Protein AF-A0A354MXK7-F1 (afdb_monomer)

Foldseek 3Di:
DVVVVVLLVLQLVLQLVLLCVVPVVPDDPLLSVLQLPQDDDDDDDDDPPRCPVVSVVSNVVCCVPPRNVNPDSDDDPPDDPVVSVVSNVSD

pLDDT: mean 93.14, std 7.17, range [59.09, 97.62]

Structure (mmCIF, N/CA/C/O backbone):
data_AF-A0A354MXK7-F1
#
_entry.id   AF-A0A354MXK7-F1
#
loop_
_atom_site.group_PDB
_atom_site.id
_atom_site.type_symbol
_atom_site.label_atom_id
_atom_site.label_alt_id
_atom_site.label_comp_id
_atom_site.label_asym_id
_atom_site.label_entity_id
_atom_site.label_seq_id
_atom_site.pdbx_PDB_ins_code
_atom_site.Cartn_x
_atom_site.Cartn_y
_atom_site.Cartn_z
_atom_site.occupancy
_atom_site.B_iso_or_equiv
_atom_site.auth_seq_id
_atom_site.auth_comp_id
_atom_site.auth_asym_id
_atom_site.auth_atom_id
_atom_site.pdbx_PDB_model_num
ATOM 1 N N . MET A 1 1 ? -16.723 11.980 21.362 1.00 59.09 1 MET A N 1
ATOM 2 C CA . MET A 1 1 ? -15.982 12.518 20.191 1.00 59.09 1 MET A CA 1
ATOM 3 C C . MET A 1 1 ? -14.468 12.298 20.263 1.00 59.09 1 MET A C 1
ATOM 5 O O . MET A 1 1 ? -13.870 12.177 19.202 1.00 59.09 1 MET A O 1
ATOM 9 N N . GLN A 1 2 ? -13.841 12.251 21.449 1.00 61.81 2 GLN A N 1
ATOM 10 C CA . GLN A 1 2 ? -12.394 11.998 21.582 1.00 61.81 2 GLN A CA 1
ATOM 11 C C . GLN A 1 2 ? -12.023 10.519 21.342 1.00 61.81 2 GLN A C 1
ATOM 13 O O . GLN A 1 2 ? -11.085 10.234 20.611 1.00 61.81 2 GLN A O 1
ATOM 18 N N . GLU A 1 3 ? -12.822 9.596 21.878 1.00 67.00 3 GLU A N 1
ATOM 19 C CA . GLU A 1 3 ? -12.613 8.139 21.813 1.00 67.00 3 GLU A CA 1
ATOM 20 C C . GLU A 1 3 ? -12.631 7.582 20.376 1.00 67.00 3 GLU A C 1
ATOM 22 O O . GLU A 1 3 ? -11.736 6.854 19.967 1.00 67.00 3 GLU A O 1
ATOM 27 N N . THR A 1 4 ? -13.569 8.035 19.540 1.00 68.88 4 THR A N 1
ATOM 28 C CA . THR A 1 4 ? -13.651 7.618 18.127 1.00 68.88 4 THR A CA 1
ATOM 29 C C . THR A 1 4 ? -12.467 8.112 17.284 1.00 68.88 4 THR A C 1
ATOM 31 O O . THR A 1 4 ? -12.076 7.461 16.317 1.00 68.88 4 THR A O 1
ATOM 34 N N . LYS A 1 5 ? -11.882 9.272 17.625 1.00 73.94 5 LYS A N 1
ATOM 35 C CA . LYS A 1 5 ? -10.690 9.792 16.930 1.00 73.94 5 LYS A CA 1
ATOM 36 C C . LYS A 1 5 ? -9.445 8.969 17.261 1.00 73.94 5 LYS A C 1
ATOM 38 O O . LYS A 1 5 ? -8.610 8.771 16.381 1.00 73.94 5 LYS A O 1
ATOM 43 N N . ASP A 1 6 ? -9.351 8.486 18.494 1.00 87.50 6 ASP A N 1
ATOM 44 C CA . ASP A 1 6 ? -8.273 7.608 18.946 1.00 87.50 6 ASP A CA 1
ATOM 45 C C . ASP A 1 6 ? -8.309 6.255 18.216 1.00 87.50 6 ASP A C 1
ATOM 47 O O . ASP A 1 6 ? -7.350 5.891 17.534 1.00 87.50 6 ASP A O 1
ATOM 51 N N . GLN A 1 7 ? -9.469 5.587 18.208 1.00 89.69 7 GLN A N 1
ATOM 52 C CA . GLN A 1 7 ? -9.659 4.308 17.508 1.00 89.69 7 GLN A CA 1
ATOM 53 C C . GLN A 1 7 ? -9.403 4.406 16.000 1.00 89.69 7 GLN A C 1
ATOM 55 O O . GLN A 1 7 ? -8.730 3.547 15.428 1.00 89.69 7 GLN A O 1
ATOM 60 N N . LYS A 1 8 ? -9.891 5.475 15.345 1.00 93.44 8 LYS A N 1
ATOM 61 C CA . LYS A 1 8 ? -9.623 5.710 13.916 1.00 93.44 8 LYS A CA 1
ATOM 62 C C . LYS A 1 8 ? -8.121 5.776 13.646 1.00 93.44 8 LYS A C 1
ATOM 64 O O . LYS A 1 8 ? -7.644 5.178 12.686 1.00 93.44 8 LYS A O 1
ATOM 69 N N . THR A 1 9 ? -7.394 6.528 14.466 1.00 95.25 9 THR A N 1
ATOM 70 C CA . THR A 1 9 ? -5.961 6.771 14.270 1.00 95.25 9 THR A CA 1
ATOM 71 C C . THR A 1 9 ? -5.186 5.467 14.401 1.00 95.25 9 THR A C 1
ATOM 73 O O . THR A 1 9 ? -4.496 5.075 13.462 1.00 95.25 9 THR A O 1
ATOM 76 N N . ARG A 1 10 ? -5.416 4.737 15.497 1.00 95.38 10 ARG A N 1
ATOM 77 C CA . ARG A 1 10 ? -4.799 3.433 15.765 1.00 95.38 10 ARG A CA 1
ATOM 78 C C . ARG A 1 10 ? -5.055 2.422 14.650 1.00 95.38 10 ARG A C 1
ATOM 80 O O . ARG A 1 10 ? -4.120 1.810 14.139 1.00 95.38 10 ARG A O 1
ATOM 87 N N . TYR A 1 11 ? -6.305 2.309 14.195 1.00 96.31 11 TYR A N 1
ATOM 88 C CA . TYR A 1 11 ? -6.656 1.413 13.092 1.00 96.31 11 TYR A CA 1
ATOM 89 C C . TYR A 1 11 ? -5.909 1.767 11.801 1.00 96.31 11 TYR A C 1
ATOM 91 O O . TYR A 1 11 ? -5.347 0.890 11.142 1.00 96.31 11 TYR A O 1
ATOM 99 N N . LEU A 1 12 ? -5.894 3.049 11.419 1.00 96.81 12 LEU 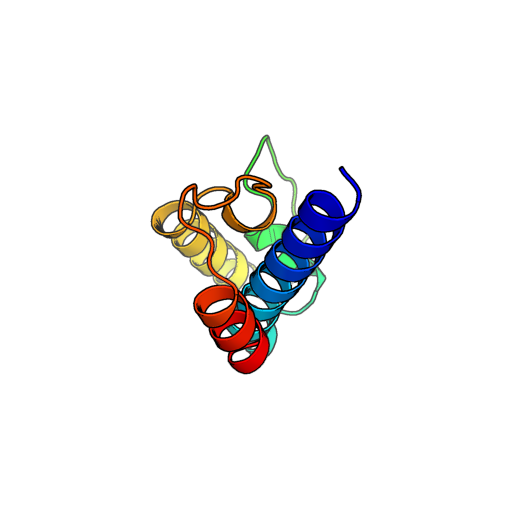A N 1
ATOM 100 C CA . LEU A 1 12 ? -5.252 3.480 10.178 1.00 96.81 12 LEU A CA 1
ATOM 101 C C . LEU A 1 12 ? -3.731 3.316 10.228 1.00 96.81 12 LEU A C 1
ATOM 103 O O . LEU A 1 12 ? -3.138 2.938 9.217 1.00 96.81 12 LEU A O 1
ATOM 107 N N . GLU A 1 13 ? -3.109 3.561 11.379 1.00 96.94 13 GLU A N 1
ATOM 108 C CA . GLU A 1 13 ? -1.678 3.341 11.591 1.00 96.94 13 GLU A CA 1
ATOM 109 C C . GLU A 1 13 ? -1.321 1.857 11.500 1.00 96.94 13 GLU A C 1
ATOM 111 O O . GLU A 1 13 ? -0.460 1.488 10.697 1.00 96.94 13 GLU A O 1
ATOM 116 N N . ALA A 1 14 ? -2.034 0.995 12.229 1.00 97.00 14 ALA A N 1
ATOM 117 C CA . ALA A 1 14 ? -1.810 -0.448 12.198 1.00 97.00 14 ALA A CA 1
ATOM 118 C C . ALA A 1 14 ? -2.044 -1.029 10.793 1.00 97.00 14 ALA A C 1
ATOM 120 O O . ALA A 1 14 ? -1.219 -1.787 10.279 1.00 97.00 14 ALA A O 1
ATOM 121 N N . LYS A 1 15 ? -3.111 -0.598 10.102 1.00 96.94 15 LYS A N 1
ATOM 122 C CA . LYS A 1 15 ? -3.391 -1.003 8.716 1.00 96.94 15 LYS A CA 1
ATOM 123 C C . LYS A 1 15 ? -2.253 -0.624 7.768 1.00 96.94 15 LYS A C 1
ATOM 125 O O . LYS A 1 15 ? -1.821 -1.454 6.969 1.00 96.94 15 LYS A O 1
ATOM 130 N N . ARG A 1 16 ? -1.779 0.627 7.815 1.00 96.44 16 ARG A N 1
ATOM 131 C CA . ARG A 1 16 ? -0.691 1.097 6.937 1.00 96.44 16 ARG A CA 1
ATOM 132 C C . ARG A 1 16 ? 0.602 0.347 7.218 1.00 96.44 16 ARG A C 1
ATOM 134 O O . ARG A 1 16 ? 1.249 -0.105 6.278 1.00 96.44 16 ARG A O 1
ATOM 141 N N . ARG A 1 17 ? 0.916 0.134 8.494 1.00 95.81 17 ARG A N 1
ATOM 142 C CA . ARG A 1 17 ? 2.091 -0.623 8.918 1.00 95.81 17 ARG A CA 1
ATOM 143 C C . ARG A 1 17 ? 2.060 -2.072 8.422 1.00 95.81 17 ARG A C 1
ATOM 145 O O . ARG A 1 17 ? 3.069 -2.555 7.916 1.00 95.81 17 ARG A O 1
ATOM 152 N N . LEU A 1 18 ? 0.898 -2.726 8.448 1.00 95.31 18 LEU A N 1
ATOM 153 C CA . LEU A 1 18 ? 0.733 -4.062 7.871 1.00 95.31 18 LEU A CA 1
ATOM 154 C C . LEU A 1 18 ? 1.043 -4.078 6.362 1.00 95.31 18 LEU A C 1
ATOM 156 O O . LEU A 1 18 ? 1.771 -4.946 5.881 1.00 95.31 18 LEU A O 1
ATOM 160 N N . PHE A 1 19 ? 0.539 -3.097 5.604 1.00 95.69 19 PHE A N 1
ATOM 161 C CA . PHE A 1 19 ? 0.890 -2.954 4.186 1.00 95.69 19 PHE A CA 1
ATOM 162 C C . PHE A 1 19 ? 2.389 -2.700 3.985 1.00 95.69 19 PHE A C 1
ATOM 164 O O . PHE A 1 19 ? 2.983 -3.278 3.073 1.00 95.69 19 PHE A O 1
ATOM 171 N N . ASP A 1 20 ? 3.002 -1.863 4.822 1.00 94.69 20 ASP A N 1
ATOM 172 C CA . ASP A 1 20 ? 4.433 -1.575 4.758 1.00 94.69 20 ASP A CA 1
ATOM 173 C C . ASP A 1 20 ? 5.291 -2.807 5.044 1.00 94.69 20 ASP A C 1
ATOM 175 O O . ASP A 1 20 ? 6.320 -2.956 4.396 1.00 94.69 20 ASP A O 1
ATOM 179 N N . ILE A 1 21 ? 4.872 -3.718 5.925 1.00 93.25 21 ILE A N 1
ATOM 180 C CA . ILE A 1 21 ? 5.554 -5.006 6.136 1.00 93.25 21 ILE A CA 1
ATOM 181 C C . ILE A 1 21 ? 5.428 -5.882 4.896 1.00 93.25 21 ILE A C 1
ATOM 183 O O . ILE A 1 21 ? 6.431 -6.291 4.312 1.00 93.25 21 ILE A O 1
ATOM 187 N N . VAL A 1 22 ? 4.194 -6.111 4.441 1.00 91.50 22 VAL A N 1
ATOM 188 C CA . VAL A 1 22 ? 3.908 -7.023 3.323 1.00 91.50 22 VAL A CA 1
ATOM 189 C C . VAL A 1 22 ? 4.604 -6.580 2.030 1.00 91.50 22 VAL A C 1
ATOM 191 O O . VAL A 1 22 ? 5.038 -7.420 1.240 1.00 91.50 22 VAL A O 1
ATOM 194 N N . TYR A 1 23 ? 4.725 -5.271 1.795 1.00 92.50 23 TYR A N 1
ATOM 195 C CA . TYR A 1 23 ? 5.366 -4.725 0.594 1.00 92.50 23 TYR A CA 1
ATOM 196 C C . TYR A 1 23 ? 6.806 -4.240 0.818 1.00 92.50 23 TYR A C 1
ATOM 198 O O . TYR A 1 23 ? 7.532 -4.059 -0.158 1.00 92.50 23 TYR A O 1
ATOM 206 N N . GLY A 1 24 ? 7.240 -4.025 2.059 1.00 84.81 24 GLY A N 1
ATOM 207 C CA . GLY A 1 24 ? 8.534 -3.422 2.387 1.00 84.81 24 GLY A CA 1
ATOM 208 C C . GLY A 1 24 ? 9.719 -4.372 2.382 1.00 84.81 24 GLY A C 1
ATOM 209 O O . GLY A 1 24 ? 10.831 -3.915 2.152 1.00 84.81 24 GLY A O 1
ATOM 210 N N . GLU A 1 25 ? 9.514 -5.678 2.547 1.00 81.88 25 GLU A N 1
ATOM 211 C CA . GLU A 1 25 ? 10.624 -6.640 2.460 1.00 81.88 25 GLU A CA 1
ATOM 212 C C . GLU A 1 25 ? 11.247 -6.710 1.056 1.00 81.88 25 GLU A C 1
ATOM 214 O O . GLU A 1 25 ? 12.409 -7.083 0.904 1.00 81.88 25 GLU A O 1
ATOM 219 N N . ARG A 1 26 ? 10.478 -6.372 0.011 1.00 86.19 26 ARG A N 1
ATOM 220 C CA . ARG A 1 26 ? 10.891 -6.538 -1.396 1.00 86.19 26 ARG A CA 1
ATOM 221 C C . ARG A 1 26 ? 10.983 -5.242 -2.191 1.00 86.19 26 ARG A C 1
ATOM 223 O O . ARG A 1 26 ? 11.544 -5.263 -3.286 1.00 86.19 26 ARG A O 1
ATOM 230 N N . LEU A 1 27 ? 10.413 -4.151 -1.686 1.00 95.06 27 LEU A N 1
ATOM 231 C CA . LEU A 1 27 ? 10.369 -2.861 -2.367 1.00 95.06 27 LEU A CA 1
ATOM 232 C C . LEU A 1 27 ? 11.017 -1.791 -1.498 1.00 95.06 27 LEU A C 1
ATOM 234 O O . LEU A 1 27 ? 10.740 -1.693 -0.303 1.00 95.06 27 LEU A O 1
ATOM 238 N N . ASN A 1 28 ? 11.831 -0.945 -2.120 1.00 94.38 28 ASN A N 1
ATOM 239 C CA . ASN A 1 28 ? 12.304 0.267 -1.463 1.00 94.38 28 ASN A CA 1
ATOM 240 C C . ASN A 1 28 ? 11.154 1.297 -1.307 1.00 94.38 28 ASN A C 1
ATOM 242 O O . ASN A 1 28 ? 10.070 1.107 -1.878 1.00 94.38 28 ASN A O 1
ATOM 246 N N . PRO A 1 29 ? 11.353 2.387 -0.545 1.00 94.94 29 PRO A N 1
ATOM 247 C CA . PRO A 1 29 ? 10.304 3.375 -0.300 1.00 94.94 29 PRO A CA 1
ATOM 248 C C . PRO A 1 29 ? 9.693 3.984 -1.573 1.00 94.94 29 PRO A C 1
ATOM 250 O O . PRO A 1 29 ? 8.472 4.111 -1.660 1.00 94.94 29 PRO A O 1
ATOM 253 N N . GLU A 1 30 ? 10.496 4.312 -2.586 1.00 95.44 30 GLU A N 1
ATOM 254 C CA . GLU A 1 30 ? 10.031 4.932 -3.834 1.00 95.44 30 GLU A CA 1
ATOM 255 C C . GLU A 1 30 ? 9.216 3.954 -4.688 1.00 95.44 30 GLU A C 1
ATOM 257 O O . GLU A 1 30 ? 8.166 4.299 -5.234 1.00 95.44 30 GLU A O 1
ATOM 262 N N . GLN A 1 31 ? 9.673 2.705 -4.777 1.00 96.69 31 GLN A N 1
ATOM 263 C CA . GLN A 1 31 ? 8.958 1.618 -5.438 1.00 96.69 31 GLN A CA 1
ATOM 264 C C . GLN A 1 31 ? 7.629 1.339 -4.732 1.00 96.69 31 GLN A C 1
ATOM 266 O O . GLN A 1 31 ? 6.606 1.172 -5.396 1.00 96.69 31 GLN A O 1
ATOM 271 N N . ARG A 1 32 ? 7.615 1.330 -3.394 1.00 96.62 32 ARG A N 1
ATOM 272 C CA . ARG A 1 32 ? 6.401 1.130 -2.594 1.00 96.62 32 ARG A CA 1
ATOM 273 C C . ARG A 1 32 ? 5.412 2.283 -2.767 1.00 96.62 32 ARG A C 1
ATOM 275 O O . ARG A 1 32 ? 4.234 2.033 -3.014 1.00 96.62 32 ARG A O 1
ATOM 282 N N . ALA A 1 33 ? 5.883 3.530 -2.759 1.00 95.94 33 ALA A N 1
ATOM 283 C CA . ALA A 1 33 ? 5.058 4.697 -3.073 1.00 95.94 33 ALA A CA 1
ATOM 284 C C . ALA A 1 33 ? 4.442 4.594 -4.481 1.00 95.94 33 ALA A C 1
ATOM 286 O O . ALA A 1 33 ? 3.246 4.843 -4.667 1.00 95.94 33 ALA A O 1
ATOM 287 N N . ALA A 1 34 ? 5.228 4.143 -5.464 1.00 97.06 34 ALA A N 1
ATOM 288 C CA . ALA A 1 34 ? 4.736 3.885 -6.811 1.00 97.06 34 ALA A CA 1
ATOM 289 C C . ALA A 1 34 ? 3.717 2.738 -6.865 1.00 97.06 34 ALA A C 1
ATOM 291 O O . ALA A 1 34 ? 2.836 2.765 -7.715 1.00 97.06 34 ALA A O 1
ATOM 292 N N . VAL A 1 35 ? 3.780 1.744 -5.978 1.00 97.12 35 VAL A N 1
ATOM 293 C CA . VAL A 1 35 ? 2.773 0.673 -5.889 1.00 97.12 35 VAL A CA 1
ATOM 294 C 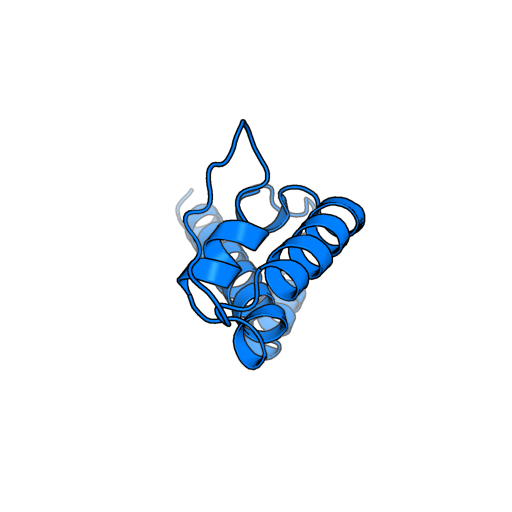C . VAL A 1 35 ? 1.477 1.177 -5.247 1.00 97.12 35 VAL A C 1
ATOM 296 O O . VAL A 1 35 ? 0.407 0.946 -5.804 1.00 97.12 35 VAL A O 1
ATOM 299 N N . PHE A 1 36 ? 1.557 1.916 -4.136 1.00 97.31 36 PHE A N 1
ATOM 300 C CA . PHE A 1 36 ? 0.384 2.366 -3.371 1.00 97.31 36 PHE A CA 1
ATOM 301 C C . PHE A 1 36 ? -0.388 3.529 -4.003 1.00 97.31 36 PHE A C 1
ATOM 303 O O . PHE A 1 36 ? -1.544 3.759 -3.648 1.00 97.31 36 PHE A O 1
ATOM 310 N N . THR A 1 37 ? 0.206 4.269 -4.943 1.00 97.12 37 THR A N 1
ATOM 311 C CA . THR A 1 37 ? -0.460 5.408 -5.599 1.00 97.12 37 THR A CA 1
ATOM 312 C C . THR A 1 37 ? -1.570 4.940 -6.548 1.00 97.12 37 THR A C 1
ATOM 314 O O . THR A 1 37 ? -1.360 4.808 -7.751 1.00 97.12 37 THR A O 1
ATOM 317 N N . ALA A 1 38 ? -2.762 4.655 -6.032 1.00 95.88 38 ALA A N 1
ATOM 318 C CA . ALA A 1 38 ? -3.824 4.006 -6.803 1.00 95.88 38 ALA A CA 1
ATOM 319 C C . ALA A 1 38 ? -4.733 4.952 -7.603 1.00 95.88 38 ALA A C 1
ATOM 321 O O . ALA A 1 38 ? -5.496 4.499 -8.454 1.00 95.88 38 ALA A O 1
ATOM 322 N N . LYS A 1 39 ? -4.671 6.260 -7.337 1.00 94.25 39 LYS A N 1
ATOM 323 C CA . LYS A 1 39 ? -5.553 7.263 -7.944 1.00 94.25 39 LYS A CA 1
ATOM 324 C C . LYS A 1 39 ? -4.787 8.159 -8.914 1.00 94.25 39 LYS A C 1
ATOM 326 O O . LYS A 1 39 ? -3.701 8.630 -8.594 1.00 94.25 39 LYS A O 1
ATOM 331 N N . GLY A 1 40 ? -5.414 8.443 -10.055 1.00 94.69 40 GLY A N 1
ATOM 332 C CA . GLY A 1 40 ? -4.908 9.372 -11.066 1.00 94.69 40 GLY A CA 1
ATOM 333 C C . GLY A 1 40 ? -3.717 8.849 -11.887 1.00 94.69 40 GLY A C 1
ATOM 334 O O . GLY A 1 40 ? -3.231 7.737 -11.662 1.00 94.69 40 GLY A O 1
ATOM 335 N N . PRO A 1 41 ? -3.260 9.635 -12.879 1.00 96.19 41 PRO A N 1
ATOM 336 C CA . PRO A 1 41 ? -2.052 9.331 -13.641 1.00 96.19 41 PRO A CA 1
ATOM 337 C C . PRO A 1 41 ? -0.803 9.365 -12.750 1.00 96.19 41 PRO A C 1
ATOM 339 O O . PRO A 1 41 ? -0.671 10.239 -11.897 1.00 96.19 41 PRO A O 1
ATOM 342 N N . LEU A 1 42 ? 0.140 8.448 -12.986 1.00 96.56 42 LEU A N 1
ATOM 343 C CA . LEU A 1 42 ? 1.407 8.368 -12.255 1.00 96.56 42 LEU A CA 1
ATOM 344 C C . LEU A 1 42 ? 2.582 8.260 -13.231 1.00 96.56 42 LEU A C 1
ATOM 346 O O . LEU A 1 42 ? 2.617 7.353 -14.061 1.00 96.56 42 LEU A O 1
ATOM 350 N N . LEU A 1 43 ? 3.570 9.144 -13.078 1.00 96.50 43 LEU A N 1
ATOM 351 C CA . LEU A 1 43 ? 4.864 9.063 -13.751 1.00 96.50 43 LEU A CA 1
ATOM 352 C C . LEU A 1 43 ? 5.915 8.535 -12.770 1.00 96.50 43 LEU A C 1
ATOM 354 O O . LEU A 1 43 ? 6.167 9.151 -11.739 1.00 96.50 43 LEU A O 1
ATOM 358 N N . VAL A 1 44 ? 6.553 7.416 -13.113 1.00 94.94 44 VAL A N 1
ATOM 359 C CA . VAL A 1 44 ? 7.671 6.849 -12.349 1.00 94.94 44 VAL A CA 1
ATOM 360 C C . VAL A 1 44 ? 8.940 6.977 -13.181 1.00 94.94 44 VAL A C 1
ATOM 362 O O . VAL A 1 44 ? 9.062 6.351 -14.234 1.00 94.94 44 VAL A O 1
ATOM 365 N N . LEU A 1 45 ? 9.894 7.778 -12.708 1.00 94.94 45 LEU A N 1
ATOM 366 C CA . LEU A 1 45 ? 11.210 7.899 -13.332 1.00 94.94 45 LEU A CA 1
ATOM 367 C C . LEU A 1 45 ? 12.117 6.784 -12.815 1.00 94.94 45 LEU A C 1
ATOM 369 O O . LEU A 1 45 ? 12.330 6.654 -11.612 1.00 94.94 45 LEU A O 1
ATOM 373 N N . ALA A 1 46 ? 12.638 5.957 -13.719 1.00 93.62 46 ALA A N 1
ATOM 374 C CA . ALA A 1 46 ? 13.344 4.740 -13.344 1.00 93.62 46 ALA A CA 1
ATOM 375 C C . ALA A 1 46 ? 14.551 4.467 -14.252 1.00 93.62 46 ALA A C 1
ATOM 377 O O . ALA A 1 46 ? 14.410 4.324 -15.466 1.00 93.62 46 ALA A O 1
ATOM 378 N N . GLY A 1 47 ? 15.735 4.348 -13.645 1.00 94.50 47 GLY A N 1
ATOM 379 C CA . GLY A 1 47 ? 16.980 4.011 -14.339 1.00 94.50 47 GLY A CA 1
ATOM 380 C C . GLY A 1 47 ? 17.079 2.543 -14.776 1.00 94.50 47 GLY A C 1
ATOM 381 O O . GLY A 1 47 ? 16.164 1.728 -14.603 1.00 94.50 47 GLY A O 1
ATOM 382 N N . ALA A 1 48 ? 18.217 2.170 -15.362 1.00 94.69 48 ALA A N 1
ATOM 383 C CA . ALA A 1 48 ? 18.544 0.765 -15.604 1.00 94.69 48 ALA A CA 1
ATOM 384 C C . ALA A 1 48 ? 18.675 0.009 -14.265 1.00 94.69 48 ALA A C 1
ATOM 386 O O . ALA A 1 48 ? 19.123 0.575 -13.275 1.00 94.69 48 ALA A O 1
ATOM 387 N N . GLY A 1 49 ? 18.230 -1.251 -14.209 1.00 92.62 49 GLY A N 1
ATOM 388 C CA . GLY A 1 49 ? 18.346 -2.089 -13.003 1.00 92.62 49 GLY A CA 1
ATOM 389 C C . GLY A 1 49 ? 17.451 -1.721 -11.807 1.00 92.62 49 GLY A C 1
ATOM 390 O O . GLY A 1 49 ? 17.391 -2.483 -10.854 1.00 92.62 49 GLY A O 1
ATOM 391 N N . SER A 1 50 ? 16.681 -0.630 -11.852 1.00 93.38 50 SER A N 1
ATOM 392 C CA . SER A 1 50 ? 15.891 -0.140 -10.704 1.00 93.38 50 SER A CA 1
ATOM 393 C C . SER A 1 50 ? 14.616 -0.938 -10.370 1.00 93.38 50 SER A C 1
ATOM 395 O O . SER A 1 50 ? 13.762 -0.455 -9.629 1.00 93.38 50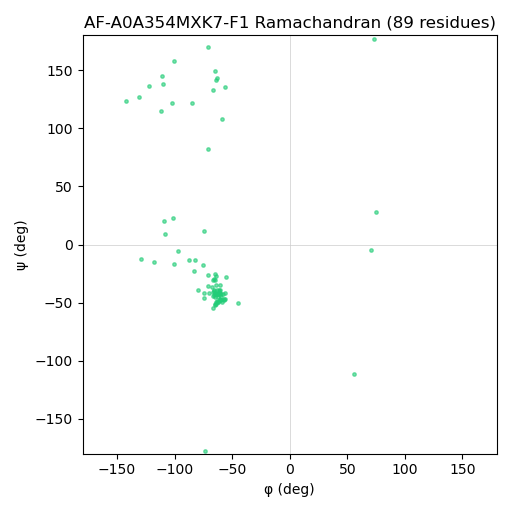 SER A O 1
ATOM 397 N N . GLY A 1 51 ? 14.428 -2.128 -10.950 1.00 94.88 51 GLY A N 1
ATOM 398 C CA . GLY A 1 51 ? 13.256 -2.968 -10.671 1.00 94.88 51 GLY A CA 1
ATOM 399 C C . GLY A 1 51 ? 11.940 -2.509 -11.317 1.0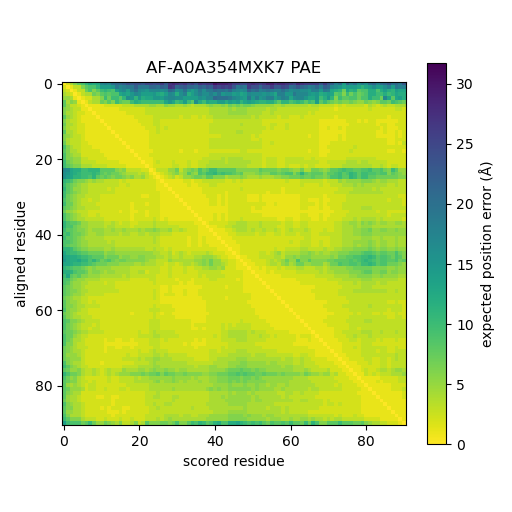0 94.88 51 GLY A C 1
ATOM 400 O O . GLY A 1 51 ? 10.877 -2.810 -10.788 1.00 94.88 51 GLY A O 1
ATOM 401 N N . LYS A 1 52 ? 11.972 -1.815 -12.467 1.00 96.69 52 LYS A N 1
ATOM 402 C CA . LYS A 1 52 ? 10.769 -1.350 -13.206 1.00 96.69 52 LYS A CA 1
ATOM 403 C C . LYS A 1 52 ? 9.674 -2.414 -13.339 1.00 96.69 52 LYS A C 1
ATOM 405 O O . LYS A 1 52 ? 8.518 -2.157 -13.019 1.00 96.69 52 LYS A O 1
ATOM 410 N N . THR A 1 53 ? 10.045 -3.613 -13.785 1.00 96.00 53 THR A N 1
ATOM 411 C CA . THR A 1 53 ? 9.105 -4.730 -13.946 1.00 96.00 53 THR A CA 1
ATOM 412 C C . THR A 1 53 ? 8.539 -5.176 -12.601 1.00 96.00 53 THR A C 1
ATOM 414 O O . THR A 1 53 ? 7.336 -5.380 -12.496 1.00 96.00 53 THR A O 1
ATOM 417 N N . THR A 1 54 ? 9.372 -5.251 -11.559 1.00 95.50 54 THR A N 1
ATOM 418 C CA . THR A 1 54 ? 8.937 -5.554 -10.188 1.00 95.50 54 THR A CA 1
ATOM 419 C C . THR A 1 54 ? 7.886 -4.552 -9.716 1.00 95.50 54 THR A C 1
ATOM 421 O O . THR A 1 54 ? 6.820 -4.962 -9.265 1.00 95.50 54 THR A O 1
ATOM 424 N N . VAL A 1 55 ? 8.126 -3.250 -9.900 1.00 96.25 55 VAL A N 1
ATOM 425 C CA . VAL A 1 55 ? 7.160 -2.197 -9.546 1.00 96.25 55 VAL A CA 1
ATOM 426 C C . VAL A 1 55 ? 5.848 -2.375 -10.301 1.00 96.25 55 VAL A C 1
ATOM 428 O O . VAL A 1 55 ? 4.791 -2.348 -9.682 1.00 96.25 55 VAL A O 1
ATOM 431 N N . LEU A 1 56 ? 5.894 -2.591 -11.619 1.00 96.62 56 LEU A N 1
ATOM 432 C CA . LEU A 1 56 ? 4.683 -2.763 -12.428 1.00 96.62 56 LEU A CA 1
ATOM 433 C C . LEU A 1 56 ? 3.876 -3.997 -12.008 1.00 96.62 56 LEU A C 1
ATOM 435 O O . LEU A 1 56 ? 2.662 -3.896 -11.842 1.00 96.62 56 LEU A O 1
ATOM 439 N N . VAL A 1 57 ? 4.535 -5.137 -11.783 1.00 96.94 57 VAL A N 1
ATOM 440 C CA . VAL A 1 57 ? 3.877 -6.381 -11.352 1.00 96.94 57 VAL A CA 1
ATOM 441 C C . VAL A 1 57 ? 3.237 -6.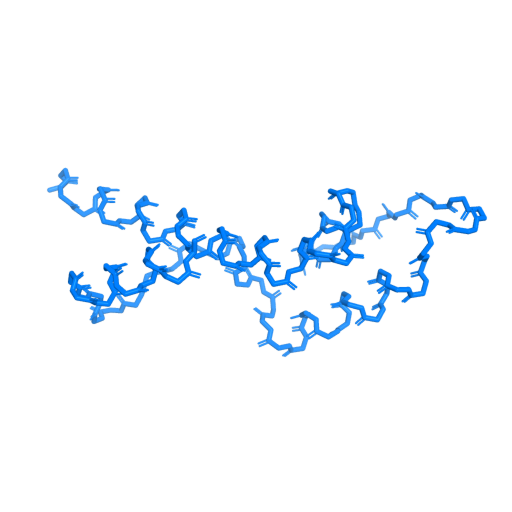209 -9.976 1.00 96.94 57 VAL A C 1
ATOM 443 O O . VAL A 1 57 ? 2.056 -6.516 -9.805 1.00 96.94 57 VAL A O 1
ATOM 446 N N . HIS A 1 58 ? 3.979 -5.668 -9.006 1.00 96.69 58 HIS A N 1
ATOM 447 C CA . HIS A 1 58 ? 3.441 -5.408 -7.671 1.00 96.69 58 HIS A CA 1
ATOM 448 C C . HIS A 1 58 ? 2.306 -4.381 -7.704 1.00 96.69 58 HIS A C 1
ATOM 450 O O . HIS 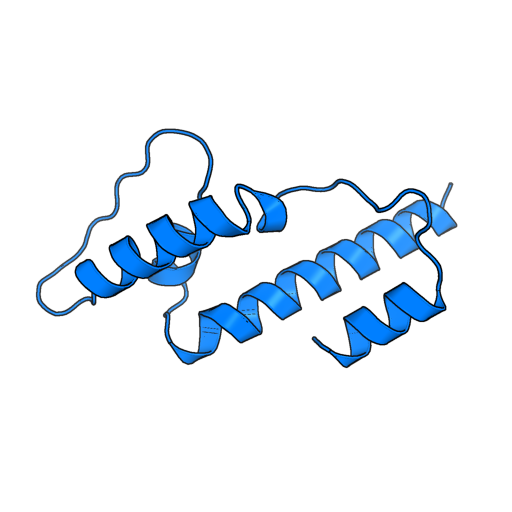A 1 58 ? 1.312 -4.570 -7.010 1.00 96.69 58 HIS A O 1
ATOM 456 N N . ARG A 1 59 ? 2.405 -3.335 -8.534 1.00 96.38 59 ARG A N 1
ATOM 457 C CA . ARG A 1 59 ? 1.362 -2.313 -8.690 1.00 96.38 59 ARG A CA 1
ATOM 458 C C . ARG A 1 59 ? 0.079 -2.903 -9.260 1.00 96.38 59 ARG A C 1
ATOM 460 O O . ARG A 1 59 ? -0.981 -2.687 -8.687 1.00 96.38 59 ARG A O 1
ATOM 467 N N . VAL A 1 60 ? 0.157 -3.673 -10.346 1.00 97.38 60 VAL A N 1
ATOM 468 C CA . VAL A 1 60 ? -1.024 -4.335 -10.925 1.00 97.38 60 VAL A CA 1
ATOM 469 C C . VAL A 1 60 ? -1.654 -5.289 -9.908 1.00 97.38 60 VAL A C 1
ATOM 471 O O . VAL A 1 60 ? -2.860 -5.228 -9.679 1.00 97.38 60 VAL A O 1
ATOM 474 N N . GLY A 1 61 ? -0.845 -6.114 -9.237 1.00 96.81 61 GLY A N 1
ATOM 475 C CA . GLY A 1 61 ? -1.333 -7.019 -8.195 1.00 96.81 61 GLY A CA 1
ATOM 476 C C . GLY A 1 61 ? -1.989 -6.288 -7.019 1.00 96.81 61 GLY A C 1
ATOM 477 O O . GLY A 1 61 ? -3.045 -6.711 -6.552 1.00 96.81 61 GLY A O 1
ATOM 478 N N . TYR A 1 62 ? -1.399 -5.178 -6.570 1.00 97.06 62 TYR A N 1
ATOM 479 C CA . TYR A 1 62 ? -1.942 -4.338 -5.505 1.00 97.06 62 TYR A CA 1
ATOM 480 C C . TYR A 1 62 ? -3.296 -3.740 -5.896 1.00 97.06 62 TYR A C 1
ATOM 482 O O . TYR A 1 62 ? -4.258 -3.874 -5.145 1.00 97.06 62 TYR A O 1
ATOM 490 N N . LEU A 1 63 ? -3.395 -3.145 -7.089 1.00 97.06 63 LEU A N 1
ATOM 491 C CA . LEU A 1 63 ? -4.632 -2.531 -7.575 1.00 97.06 63 LEU A CA 1
ATOM 492 C C . LEU A 1 63 ? -5.768 -3.548 -7.701 1.00 97.06 63 LEU A C 1
ATOM 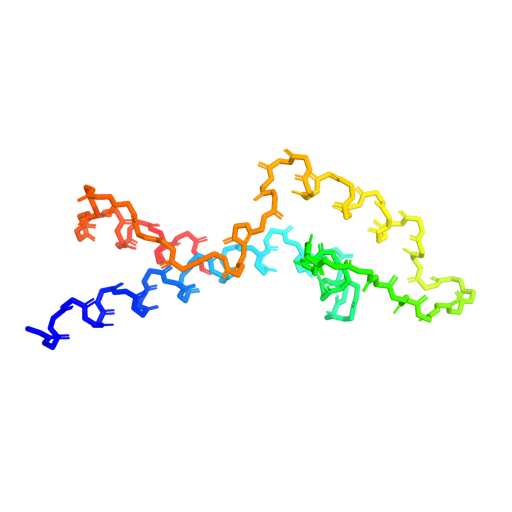494 O O . LEU A 1 63 ? -6.886 -3.252 -7.291 1.00 97.06 63 LEU A O 1
ATOM 498 N N . ILE A 1 64 ? -5.478 -4.749 -8.212 1.00 97.62 64 ILE A N 1
ATOM 499 C CA . ILE A 1 64 ? -6.472 -5.825 -8.340 1.00 97.62 64 ILE A CA 1
ATOM 500 C C . ILE A 1 64 ? -6.952 -6.300 -6.964 1.00 97.62 64 ILE A C 1
ATOM 502 O O . ILE A 1 64 ? -8.147 -6.499 -6.770 1.00 97.62 64 ILE A O 1
ATOM 506 N N . LYS A 1 65 ? -6.034 -6.507 -6.013 1.00 96.69 65 LYS A N 1
ATOM 507 C CA . LYS A 1 65 ? -6.369 -7.088 -4.703 1.00 96.69 65 LYS A CA 1
ATOM 508 C C . LYS A 1 65 ? -6.975 -6.088 -3.725 1.00 96.69 65 LYS A C 1
ATOM 510 O O . LYS A 1 65 ? -7.843 -6.454 -2.943 1.00 96.69 65 LYS A O 1
ATOM 515 N N . TYR A 1 66 ? -6.467 -4.861 -3.723 1.00 96.25 66 TYR A N 1
ATOM 516 C CA . TYR A 1 66 ? -6.684 -3.903 -2.639 1.00 96.25 66 TYR A CA 1
ATOM 517 C C . TYR A 1 66 ? -7.175 -2.537 -3.124 1.00 96.25 66 TYR A C 1
ATOM 519 O O . TYR A 1 66 ? -7.594 -1.721 -2.303 1.00 96.25 66 TYR A O 1
ATOM 527 N N . GLY A 1 67 ? -7.122 -2.246 -4.426 1.00 96.31 67 GLY A N 1
ATOM 528 C CA . GLY A 1 67 ? -7.511 -0.942 -4.959 1.00 96.31 67 GLY A CA 1
ATOM 529 C C . GLY A 1 67 ? -6.731 0.199 -4.299 1.00 96.31 67 GLY A C 1
ATOM 530 O O . GLY A 1 67 ? -5.530 0.328 -4.504 1.00 96.31 67 GLY A O 1
ATOM 531 N N . ASN A 1 68 ? -7.416 1.025 -3.500 1.00 96.25 68 ASN A N 1
ATOM 532 C CA . ASN A 1 68 ? -6.838 2.159 -2.764 1.00 96.25 68 ASN A CA 1
ATOM 533 C C . ASN A 1 68 ? -6.773 1.927 -1.237 1.00 96.25 68 ASN A C 1
ATOM 535 O O . ASN A 1 68 ? -6.697 2.889 -0.476 1.00 96.25 68 ASN A O 1
ATOM 539 N N . ALA A 1 69 ? -6.828 0.680 -0.759 1.00 95.75 69 ALA A N 1
ATOM 540 C CA . ALA A 1 69 ? -6.996 0.369 0.667 1.00 95.75 69 ALA A CA 1
ATOM 541 C C . ALA A 1 69 ? -5.956 1.011 1.609 1.00 95.75 69 ALA A C 1
ATOM 543 O O . ALA A 1 69 ? -6.278 1.280 2.768 1.00 95.75 69 ALA A O 1
ATOM 544 N N . TYR A 1 70 ? -4.736 1.284 1.128 1.00 96.44 70 TYR A N 1
ATOM 545 C CA . TYR A 1 70 ? -3.678 1.925 1.922 1.00 96.44 70 TYR A CA 1
ATOM 546 C C . TYR A 1 70 ? -4.039 3.365 2.325 1.00 96.44 70 TYR A C 1
ATOM 548 O O . TYR A 1 70 ? -3.842 3.765 3.474 1.00 96.44 70 TYR A O 1
ATOM 556 N N . PHE A 1 71 ? -4.607 4.134 1.390 1.00 96.25 71 PHE A N 1
ATOM 557 C CA . PHE A 1 71 ? -5.032 5.522 1.613 1.00 96.25 71 PHE A CA 1
ATOM 558 C C . PHE A 1 71 ? -6.519 5.660 1.931 1.00 96.25 71 PHE A C 1
ATOM 560 O O . PHE A 1 71 ? -6.987 6.763 2.196 1.00 96.25 71 PHE A O 1
ATOM 567 N N . ASP A 1 72 ? -7.277 4.572 1.862 1.00 95.38 72 ASP A N 1
ATOM 568 C CA . ASP A 1 72 ? -8.668 4.581 2.277 1.00 95.38 72 ASP A CA 1
ATOM 569 C C . ASP A 1 72 ? -8.768 4.808 3.794 1.00 95.38 72 ASP A C 1
ATOM 571 O O . ASP A 1 72 ? -8.032 4.196 4.568 1.00 95.38 72 ASP A O 1
ATOM 575 N N . GLU A 1 73 ? -9.645 5.708 4.226 1.00 95.25 73 GLU A N 1
ATOM 576 C CA . GLU A 1 73 ? -9.811 6.054 5.643 1.00 95.25 73 GLU A CA 1
ATOM 577 C C . GLU A 1 73 ? -11.114 5.527 6.246 1.00 95.25 73 GLU A C 1
ATOM 579 O O . GLU A 1 73 ? -11.471 5.917 7.363 1.00 95.25 73 GLU A O 1
ATOM 584 N N . SER A 1 74 ? -11.839 4.677 5.512 1.00 92.81 74 SER A N 1
ATOM 585 C CA . SER A 1 74 ? -13.029 4.039 6.055 1.00 92.81 74 SER A CA 1
ATOM 586 C C . SER A 1 74 ? -12.656 3.110 7.208 1.00 92.81 74 SER A C 1
ATOM 588 O O . SER A 1 74 ? -11.550 2.559 7.277 1.00 92.81 74 SER A O 1
ATOM 590 N N . LEU A 1 75 ? -13.593 2.986 8.141 1.00 93.12 75 LEU A N 1
ATOM 591 C CA .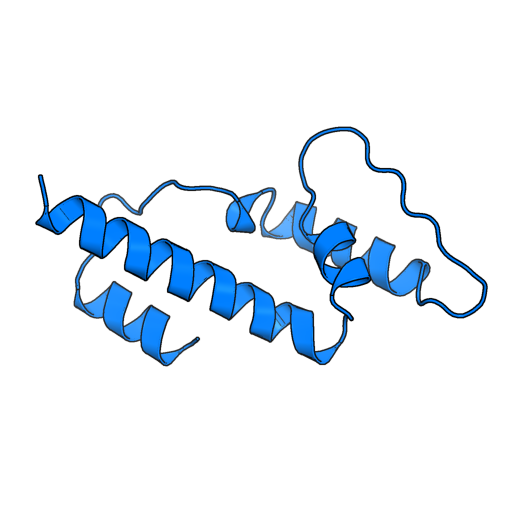 LEU A 1 75 ? -13.517 2.059 9.257 1.00 93.12 75 LEU A CA 1
ATOM 592 C C . LEU A 1 75 ? -14.569 0.970 9.049 1.00 93.12 75 LEU A C 1
ATOM 594 O O . LEU A 1 75 ? -15.653 1.284 8.550 1.00 93.12 75 LEU A O 1
ATOM 598 N N . PRO A 1 76 ? -14.286 -0.276 9.454 1.00 93.00 76 PRO A N 1
ATOM 599 C CA . PRO A 1 76 ? -15.326 -1.282 9.612 1.00 93.00 76 PRO A CA 1
ATOM 600 C C . PRO A 1 76 ? -16.407 -0.773 10.573 1.00 93.00 76 PRO A C 1
ATOM 602 O O . PRO A 1 76 ? -16.086 -0.202 11.617 1.00 93.00 76 PRO A O 1
ATOM 605 N N . GLU A 1 77 ? -17.679 -0.972 10.227 1.00 91.94 77 GLU A N 1
ATOM 606 C CA . GLU A 1 77 ? -18.808 -0.561 11.077 1.00 91.94 77 GLU A CA 1
ATOM 607 C C . GLU A 1 77 ? -18.826 -1.315 12.416 1.00 91.94 77 GLU A C 1
ATOM 609 O O . GLU A 1 77 ? -19.291 -0.793 13.425 1.00 91.94 77 GLU A O 1
ATOM 614 N N . ASP A 1 78 ? -18.269 -2.525 12.429 1.00 93.06 78 ASP A N 1
ATOM 615 C CA . ASP A 1 78 ? -18.178 -3.449 13.556 1.00 93.06 78 ASP A CA 1
ATOM 616 C C . ASP A 1 78 ? -16.792 -3.455 14.226 1.00 93.06 78 ASP A C 1
ATOM 618 O O . ASP A 1 78 ? -16.418 -4.428 14.885 1.00 93.06 78 ASP A O 1
ATOM 622 N N . LEU A 1 79 ? -16.012 -2.375 14.075 1.00 93.00 79 LEU A N 1
ATOM 623 C CA . LEU A 1 79 ? -14.671 -2.279 14.652 1.00 93.00 79 LEU A CA 1
ATOM 624 C C . LEU A 1 79 ? -14.710 -2.441 16.181 1.00 93.00 79 LEU A C 1
ATOM 626 O O . LEU A 1 79 ? -15.131 -1.548 16.916 1.00 93.00 79 LEU A O 1
ATOM 630 N N . SER A 1 80 ? -14.217 -3.586 16.650 1.00 93.69 80 SER A N 1
ATOM 631 C CA . SER A 1 80 ? -14.068 -3.896 18.070 1.00 93.69 80 SER A CA 1
ATOM 632 C C . SER A 1 80 ? -12.629 -3.711 18.543 1.00 93.69 80 SER A C 1
ATOM 634 O O . SER A 1 80 ? -11.674 -3.821 17.771 1.00 93.69 80 SER A O 1
ATOM 636 N N . GLU A 1 81 ? -12.462 -3.518 19.848 1.00 93.94 81 GLU A N 1
ATOM 637 C CA . GLU A 1 81 ? -11.136 -3.352 20.443 1.00 93.94 81 GLU A CA 1
ATOM 638 C C . GLU A 1 81 ? -10.269 -4.615 20.325 1.00 93.94 81 GLU A C 1
ATOM 640 O O . GLU A 1 81 ? -9.057 -4.529 20.151 1.00 93.94 81 GLU A O 1
ATOM 645 N N . GLY A 1 82 ? -10.894 -5.798 20.321 1.00 94.75 82 GLY A N 1
ATOM 646 C CA . GLY A 1 82 ? -10.198 -7.060 20.062 1.00 94.75 82 GLY A CA 1
ATOM 647 C C . GLY A 1 82 ? -9.661 -7.162 18.631 1.00 94.75 82 GLY A C 1
ATOM 648 O O . GLY A 1 82 ? -8.541 -7.629 18.433 1.00 94.75 82 GLY A O 1
ATOM 649 N N . MET A 1 83 ? -10.419 -6.689 17.632 1.00 94.25 83 MET A N 1
ATOM 650 C CA . MET A 1 83 ? -9.944 -6.627 16.242 1.00 94.25 83 MET A CA 1
ATOM 651 C C . MET A 1 83 ? -8.807 -5.621 16.084 1.00 94.25 83 MET A C 1
ATOM 653 O O . MET A 1 83 ? -7.838 -5.908 15.384 1.00 94.25 83 MET A O 1
ATOM 657 N N . LEU A 1 84 ? -8.918 -4.464 16.741 1.00 95.25 84 LEU A N 1
ATOM 658 C CA . LEU A 1 84 ? -7.877 -3.444 16.721 1.00 95.25 84 LEU A CA 1
ATOM 659 C C . LEU A 1 84 ? -6.575 -3.975 17.330 1.00 95.25 84 LEU A C 1
ATOM 661 O O . LEU A 1 84 ? -5.540 -3.918 16.674 1.00 95.25 84 LEU A O 1
ATOM 665 N N . ALA A 1 85 ? -6.644 -4.589 18.513 1.00 95.12 85 ALA A N 1
ATOM 666 C CA . ALA A 1 85 ? -5.486 -5.195 19.164 1.00 95.12 85 ALA A CA 1
ATOM 667 C C . ALA A 1 85 ? -4.860 -6.321 18.320 1.00 95.12 85 ALA A C 1
ATOM 669 O O . ALA A 1 85 ? -3.638 -6.432 18.236 1.00 95.12 85 ALA A O 1
ATOM 670 N N . ALA A 1 86 ? -5.679 -7.147 17.659 1.00 95.56 86 ALA A N 1
ATOM 671 C CA . ALA A 1 86 ? -5.184 -8.190 16.760 1.00 95.56 86 ALA A CA 1
ATOM 672 C C . ALA A 1 86 ? -4.472 -7.606 15.527 1.00 95.56 86 ALA A C 1
ATOM 674 O O . ALA A 1 86 ? -3.440 -8.130 15.109 1.00 95.56 86 ALA A O 1
ATOM 675 N N . LEU A 1 87 ? -5.001 -6.518 14.960 1.00 95.44 87 LEU A N 1
ATOM 676 C CA . LEU A 1 87 ? -4.379 -5.815 13.839 1.00 95.44 87 LEU A CA 1
ATOM 677 C C . LEU A 1 87 ? -3.055 -5.161 14.254 1.00 95.44 87 LEU A C 1
ATOM 679 O O . LEU A 1 87 ? -2.072 -5.282 13.530 1.00 95.44 87 LEU A O 1
ATOM 683 N N . GLU A 1 88 ? -3.021 -4.509 15.417 1.00 95.69 88 GLU A N 1
ATOM 684 C CA . GLU A 1 88 ? -1.810 -3.918 15.997 1.00 95.69 88 GLU A CA 1
ATOM 685 C C . GLU A 1 88 ? -0.739 -4.980 16.279 1.00 95.69 88 GLU A C 1
ATOM 687 O O . GLU A 1 88 ? 0.431 -4.735 16.022 1.00 95.69 88 GLU A O 1
ATOM 692 N N . ALA A 1 89 ? -1.118 -6.172 16.750 1.00 95.12 89 ALA A N 1
ATOM 693 C CA . ALA A 1 89 ? -0.179 -7.270 16.992 1.00 95.12 89 ALA A CA 1
ATOM 694 C C . ALA A 1 89 ? 0.376 -7.899 15.700 1.00 95.12 89 ALA A C 1
ATOM 696 O O . ALA A 1 89 ? 1.462 -8.479 15.713 1.00 95.12 89 ALA A O 1
ATOM 697 N N . ALA A 1 90 ? -0.371 -7.818 14.596 1.00 92.38 90 ALA A N 1
ATOM 698 C CA . ALA A 1 90 ? 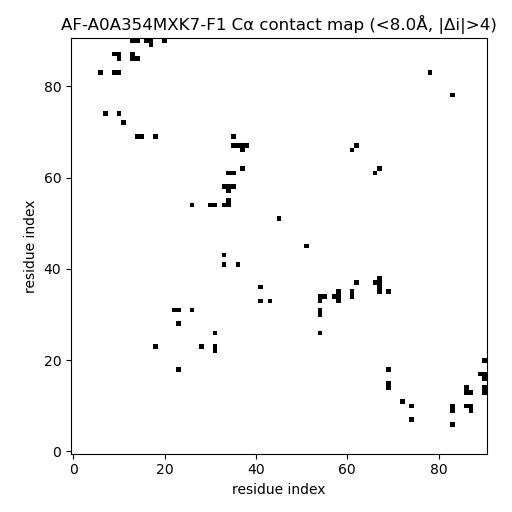0.054 -8.316 13.289 1.00 92.38 90 ALA A CA 1
ATOM 699 C C . ALA A 1 90 ? 0.963 -7.333 12.526 1.00 92.38 90 ALA A C 1
ATOM 701 O O . ALA A 1 90 ? 1.558 -7.724 11.519 1.00 92.38 90 ALA A O 1
ATOM 702 N N . ALA A 1 91 ? 1.044 -6.077 12.977 1.00 86.94 91 ALA A N 1
ATOM 703 C CA . ALA A 1 91 ? 1.778 -4.981 12.350 1.00 86.94 91 ALA A CA 1
ATOM 704 C C . ALA A 1 91 ? 3.054 -4.620 13.134 1.00 86.94 91 ALA A C 1
ATOM 706 O O . ALA A 1 91 ? 4.103 -4.355 12.513 1.00 86.94 91 ALA A O 1
#

Secondary structure (DSSP, 8-state):
-HHHHHHHHHHHHHHHHHHHHHHHTTS-HHHHHHHH--SS-------TTS-HHHHHHHHHHHHHHHTTTTT-----TT--HHHHHHHHHH-

Nearest PDB structures (foldseek):
  1qhh-assembly1_A  TM=8.340E-01  e=3.119E-02  Geobacillus stearothermophilus
  2pjr-assembly1_A  TM=9.388E-01  e=2.549E-01  Geobacillus stearothermophilus

Radius of gyration: 15.29 Å; Cα contacts (8 Å, |Δi|>4): 52; chains: 1; bounding box: 37×21×37 Å

Sequence (91 aa):
MQETKDQKTRYLEAKRRLFDIVYGERLNPEQRAAVFTAKGPLLVLAGAGSGKTTVLVHRVGYLIKYGNAYFDESLPEDLSEGMLAALEAAA

Solvent-accessible surface area (backbone atoms only — not comparable to full-atom values): 5540 Å² total; per-residue (Å²): 120,68,67,62,53,52,55,51,48,53,48,54,50,25,53,40,42,36,52,47,55,78,46,44,84,83,31,56,73,69,48,41,52,62,34,64,59,62,71,79,90,82,89,82,91,74,67,85,90,67,46,66,68,57,37,51,54,51,21,54,52,39,43,73,76,49,48,49,58,79,80,52,82,82,72,68,94,81,73,42,72,69,58,47,52,53,44,50,73,72,72

Mean predicted aligned error: 3.86 Å